Protein AF-A0A1A0GZ62-F1 (afdb_monomer_lite)

Organism: NCBI:txid869754

Structure (mmCIF, N/CA/C/O backbone):
data_AF-A0A1A0GZ62-F1
#
_entry.id   AF-A0A1A0GZ62-F1
#
loop_
_atom_site.group_PDB
_atom_site.id
_atom_site.type_symbol
_atom_site.label_atom_id
_atom_site.label_alt_id
_atom_site.label_comp_id
_atom_site.label_asym_id
_atom_site.label_entity_id
_atom_site.label_seq_id
_atom_site.pdbx_PDB_ins_code
_atom_site.Cartn_x
_atom_site.Cartn_y
_atom_site.Cartn_z
_atom_site.occupancy
_atom_site.B_iso_or_equiv
_atom_site.auth_seq_id
_atom_site.auth_comp_id
_atom_site.auth_asym_id
_atom_site.auth_atom_id
_atom_site.pdbx_PDB_model_num
ATOM 1 N N . ASN A 1 1 ? -20.319 5.901 -18.733 1.00 38.31 1 ASN A N 1
ATOM 2 C CA . ASN A 1 1 ? -20.117 7.348 -18.507 1.00 38.31 1 ASN A CA 1
ATOM 3 C C . ASN A 1 1 ? -18.707 7.568 -18.010 1.00 38.31 1 ASN A C 1
ATOM 5 O O . ASN A 1 1 ? -18.423 7.220 -16.875 1.00 38.31 1 ASN A O 1
ATOM 9 N N . THR A 1 2 ? -17.830 8.066 -18.876 1.00 37.91 2 THR A N 1
ATOM 10 C CA . THR A 1 2 ? -16.440 8.391 -18.533 1.00 37.91 2 THR A CA 1
ATOM 11 C C . THR A 1 2 ? -16.364 9.891 -18.291 1.00 37.91 2 THR A C 1
ATOM 13 O O . THR A 1 2 ? -16.787 10.660 -19.151 1.00 37.91 2 THR A O 1
ATOM 16 N N . VAL A 1 3 ? -15.865 10.306 -17.129 1.00 45.50 3 VAL A N 1
ATOM 17 C CA . VAL A 1 3 ? -15.562 11.714 -16.845 1.00 45.50 3 VAL A CA 1
ATOM 18 C C . VAL A 1 3 ? -14.095 11.937 -17.194 1.00 45.50 3 VAL A C 1
ATOM 20 O O . VAL A 1 3 ? -13.243 11.196 -16.715 1.00 45.50 3 VAL A O 1
ATOM 23 N N . ILE A 1 4 ? -13.811 12.917 -18.052 1.00 43.94 4 ILE A N 1
ATOM 24 C CA . ILE A 1 4 ? -12.450 13.306 -18.443 1.00 43.94 4 ILE A CA 1
ATOM 25 C C . ILE A 1 4 ? -12.217 14.716 -17.903 1.00 43.94 4 ILE A C 1
ATOM 27 O O . ILE A 1 4 ? -13.010 15.612 -18.193 1.00 43.94 4 ILE A O 1
ATOM 31 N N . ASN A 1 5 ? -11.154 14.903 -17.121 1.00 48.06 5 ASN A N 1
ATOM 32 C CA . ASN A 1 5 ? -10.693 16.215 -16.678 1.00 48.06 5 ASN A CA 1
ATOM 33 C C . ASN A 1 5 ? -9.242 16.424 -17.144 1.00 48.06 5 ASN A C 1
ATOM 35 O O . ASN A 1 5 ? -8.421 15.527 -16.981 1.00 48.06 5 ASN A O 1
ATOM 39 N N . ASN A 1 6 ? -8.960 17.596 -17.718 1.00 43.84 6 ASN A N 1
ATOM 40 C CA . ASN A 1 6 ? -7.663 17.990 -18.276 1.00 43.84 6 ASN A CA 1
ATOM 41 C C . ASN A 1 6 ? -6.908 18.996 -17.382 1.00 43.84 6 ASN A C 1
ATOM 43 O O . ASN A 1 6 ? -5.953 19.630 -17.829 1.00 43.84 6 ASN A O 1
ATOM 47 N N . GLU A 1 7 ? -7.360 19.213 -16.149 1.00 50.47 7 GLU A N 1
ATOM 48 C CA . GLU A 1 7 ? -6.669 20.065 -15.186 1.00 50.47 7 GLU A CA 1
ATOM 49 C C . GLU A 1 7 ? -5.375 19.404 -14.688 1.00 50.47 7 GLU A C 1
ATOM 51 O O . GLU A 1 7 ? -5.308 18.196 -14.461 1.00 50.47 7 GLU A O 1
ATOM 56 N N . SER A 1 8 ? -4.333 20.215 -14.482 1.00 46.97 8 SER A N 1
ATOM 57 C CA . SER A 1 8 ? -3.051 19.750 -13.935 1.00 46.97 8 SER A CA 1
ATOM 58 C C . SER A 1 8 ? -3.166 19.306 -12.472 1.00 46.97 8 SER A C 1
ATOM 60 O O . SER A 1 8 ? -2.431 18.422 -12.033 1.00 46.97 8 SER A O 1
ATOM 62 N N . GLN A 1 9 ? -4.112 19.888 -11.733 1.00 49.88 9 GLN A N 1
ATOM 63 C CA . GLN A 1 9 ? -4.462 19.541 -10.361 1.00 49.88 9 GLN A CA 1
ATOM 64 C C . GLN A 1 9 ? -5.978 19.432 -10.252 1.00 49.88 9 GLN A C 1
ATOM 66 O O . GLN A 1 9 ? -6.684 20.332 -10.697 1.00 49.88 9 GLN A O 1
ATOM 71 N N . PHE A 1 10 ? -6.471 18.363 -9.632 1.00 59.44 10 PHE A N 1
ATOM 72 C CA . PHE A 1 10 ? -7.904 18.161 -9.444 1.00 59.44 10 PHE A CA 1
ATOM 73 C C . PHE A 1 10 ? -8.221 17.692 -8.026 1.00 59.44 10 PHE A C 1
ATOM 75 O O . PHE A 1 10 ? -7.574 16.778 -7.503 1.00 59.44 10 PHE A O 1
ATOM 82 N N . TYR A 1 11 ? -9.240 18.316 -7.432 1.00 55.75 11 TYR A N 1
ATOM 83 C CA . TYR A 1 11 ? -9.747 18.020 -6.097 1.00 55.75 11 TYR A CA 1
ATOM 84 C C . TYR A 1 11 ? -11.187 17.542 -6.203 1.00 55.75 11 TYR A C 1
ATOM 86 O O . TYR A 1 11 ? -12.050 18.264 -6.703 1.00 55.75 11 TYR A O 1
ATOM 94 N N . LEU A 1 12 ? -11.463 16.347 -5.687 1.00 61.12 12 LEU A N 1
ATOM 95 C CA . LEU A 1 12 ? -12.825 15.840 -5.596 1.00 61.12 12 LEU A CA 1
ATOM 96 C C . LEU A 1 12 ? -13.206 15.609 -4.131 1.00 61.12 12 LEU A C 1
ATOM 98 O O . LEU A 1 12 ? -12.512 14.888 -3.413 1.00 61.12 12 LEU A O 1
ATOM 102 N N . GLY A 1 13 ? -14.312 16.234 -3.711 1.00 46.19 13 GLY A N 1
ATOM 103 C CA . GLY A 1 13 ? -14.839 16.148 -2.348 1.00 46.19 13 GLY A CA 1
ATOM 104 C C . GLY A 1 13 ? -15.323 14.746 -1.989 1.00 46.19 13 GLY A C 1
ATOM 105 O O . GLY A 1 13 ? -14.777 14.141 -1.080 1.00 46.19 13 GLY A O 1
ATOM 106 N N . ASN A 1 14 ? -16.293 14.218 -2.744 1.00 53.44 14 ASN A N 1
ATOM 107 C CA . ASN A 1 14 ? -16.829 12.866 -2.570 1.00 53.44 14 ASN A CA 1
ATOM 108 C C . ASN A 1 14 ? -16.837 12.130 -3.916 1.00 53.44 14 ASN A C 1
ATOM 110 O O . ASN A 1 14 ? -17.377 12.655 -4.893 1.00 53.44 14 ASN A O 1
ATOM 114 N N . LEU A 1 15 ? -16.287 10.911 -3.961 1.00 59.44 15 LEU A N 1
ATOM 115 C CA . LEU A 1 15 ? -16.421 9.993 -5.095 1.00 59.44 15 LEU A CA 1
ATOM 116 C C . LEU A 1 15 ? -17.123 8.712 -4.636 1.00 59.44 15 LEU A C 1
ATOM 118 O O . LEU A 1 15 ? -16.560 7.939 -3.868 1.00 59.44 15 LEU A O 1
ATOM 122 N N . ALA A 1 16 ? -18.324 8.460 -5.153 1.00 54.41 16 ALA A N 1
ATOM 123 C CA . ALA A 1 16 ? -18.959 7.148 -5.086 1.00 54.41 16 ALA A CA 1
ATOM 124 C C . ALA A 1 16 ? -18.914 6.527 -6.486 1.00 54.41 16 ALA A C 1
ATOM 126 O O . ALA A 1 16 ? -19.538 7.041 -7.416 1.00 54.41 16 ALA A O 1
ATOM 127 N N . VAL A 1 17 ? -18.152 5.443 -6.651 1.00 52.59 17 VAL A N 1
ATOM 128 C CA . VAL A 1 17 ? -18.125 4.670 -7.900 1.00 52.59 17 VAL A CA 1
ATOM 129 C C . VAL A 1 17 ? -19.022 3.452 -7.718 1.00 52.59 17 VAL A C 1
ATOM 131 O O . VAL A 1 17 ? -18.750 2.601 -6.876 1.00 52.59 17 VAL A O 1
ATOM 134 N N . ASN A 1 18 ? -20.108 3.381 -8.488 1.00 45.06 18 ASN A N 1
ATOM 135 C CA . ASN A 1 18 ? -21.016 2.235 -8.449 1.00 45.06 18 ASN A CA 1
ATOM 136 C C . ASN A 1 18 ? -20.316 0.958 -8.954 1.00 45.06 18 ASN A C 1
ATOM 138 O O . ASN A 1 18 ? -19.393 1.053 -9.771 1.00 45.06 18 ASN A O 1
ATOM 142 N N . PRO A 1 19 ? -20.779 -0.239 -8.540 1.00 43.84 19 PRO A N 1
ATOM 143 C CA . PRO A 1 19 ? -20.316 -1.496 -9.117 1.00 43.84 19 PRO A CA 1
ATOM 144 C C . PRO A 1 19 ? -20.361 -1.459 -10.650 1.00 43.84 19 PRO A C 1
ATOM 146 O O . PRO A 1 19 ? -21.274 -0.879 -11.233 1.00 43.84 19 PRO A O 1
ATOM 149 N N . GLU A 1 20 ? -19.359 -2.066 -11.292 1.00 45.59 20 GLU A N 1
ATOM 150 C CA . GLU A 1 20 ? -19.208 -2.128 -12.760 1.00 45.59 20 GLU A CA 1
ATOM 151 C C . GLU A 1 20 ? -18.937 -0.784 -13.467 1.00 45.59 20 GLU A C 1
ATOM 153 O O . GLU A 1 20 ? -18.827 -0.738 -14.693 1.00 45.59 20 GLU A O 1
ATOM 158 N N . VAL A 1 21 ? -18.748 0.309 -12.720 1.00 41.03 21 VAL A N 1
ATOM 159 C CA . VAL A 1 21 ? -18.319 1.601 -13.267 1.00 41.03 21 VAL A CA 1
ATOM 160 C C . VAL A 1 21 ? -16.810 1.766 -13.097 1.00 41.03 21 VAL A C 1
ATOM 162 O O . VAL A 1 21 ? -16.246 1.524 -12.033 1.00 41.03 21 VAL A O 1
ATOM 165 N N . PHE A 1 22 ? -16.142 2.203 -14.164 1.00 46.31 22 PHE A N 1
ATOM 166 C CA . PHE A 1 22 ? -14.724 2.547 -14.136 1.00 46.31 22 PHE A CA 1
ATOM 167 C C . PHE A 1 22 ? -14.573 4.059 -14.035 1.00 46.31 22 PHE A C 1
ATOM 169 O O . PHE A 1 22 ? -15.098 4.796 -14.870 1.00 46.31 22 PHE A O 1
ATOM 176 N N . TYR A 1 23 ? -13.831 4.519 -13.034 1.00 50.66 23 TYR A N 1
ATOM 177 C CA . TYR A 1 23 ? -13.333 5.884 -12.996 1.00 50.66 23 TYR A CA 1
ATOM 178 C C . TYR A 1 23 ? -11.881 5.868 -13.495 1.00 50.66 23 TYR A C 1
ATOM 180 O O . TYR A 1 23 ? -11.147 4.917 -13.244 1.00 50.66 23 TYR A O 1
ATOM 188 N N . SER A 1 24 ? -11.477 6.844 -14.305 1.00 45.25 24 SER A N 1
ATOM 189 C CA . SER A 1 24 ? -10.135 6.897 -14.896 1.00 45.25 24 SER A CA 1
ATOM 190 C C . SER A 1 24 ? -9.617 8.320 -14.838 1.00 45.25 24 SER A C 1
ATOM 192 O O . SER A 1 24 ? -10.272 9.230 -15.333 1.00 45.25 24 SER A O 1
ATOM 194 N N . VAL A 1 25 ? -8.428 8.498 -14.276 1.00 50.25 25 VAL A N 1
ATOM 195 C CA . VAL A 1 25 ? -7.699 9.774 -14.282 1.00 50.25 25 VAL A CA 1
ATOM 196 C C . VAL A 1 25 ? -6.581 9.663 -15.300 1.00 50.25 25 VAL A C 1
ATOM 198 O O . VAL A 1 25 ? -5.812 8.710 -15.261 1.00 50.25 25 VAL A O 1
ATOM 201 N N . VAL A 1 26 ? -6.489 10.585 -16.245 1.00 42.34 26 VAL A N 1
ATOM 202 C CA . VAL A 1 26 ? -5.457 10.538 -17.285 1.00 42.34 26 VAL A CA 1
ATOM 203 C C . VAL A 1 26 ? -4.772 11.901 -17.308 1.00 42.34 26 VAL A C 1
ATOM 205 O O . VAL A 1 26 ? -5.431 12.919 -17.147 1.00 42.34 26 VAL A O 1
ATOM 208 N N . ASP A 1 27 ? -3.449 11.898 -17.445 1.00 41.00 27 ASP A N 1
ATOM 209 C CA . ASP A 1 27 ? -2.589 13.073 -17.633 1.00 41.00 27 ASP A CA 1
ATOM 210 C C . ASP A 1 27 ? -2.659 14.163 -16.542 1.00 41.00 27 ASP A C 1
ATOM 212 O O . ASP A 1 27 ? -2.589 15.355 -16.830 1.00 41.00 27 ASP A O 1
ATOM 216 N N . THR A 1 28 ? -2.731 13.769 -15.265 1.00 39.97 28 THR A N 1
ATOM 217 C CA . THR A 1 28 ? -2.724 14.705 -14.120 1.00 39.97 28 THR A CA 1
ATOM 218 C C . THR A 1 28 ? -1.391 14.672 -13.361 1.00 39.97 28 THR A C 1
ATOM 220 O O . THR A 1 28 ? -0.860 13.591 -13.084 1.00 39.97 28 THR A O 1
ATOM 223 N N . SER A 1 29 ? -0.851 15.844 -12.988 1.00 35.75 29 SER A N 1
ATOM 224 C CA . SER A 1 2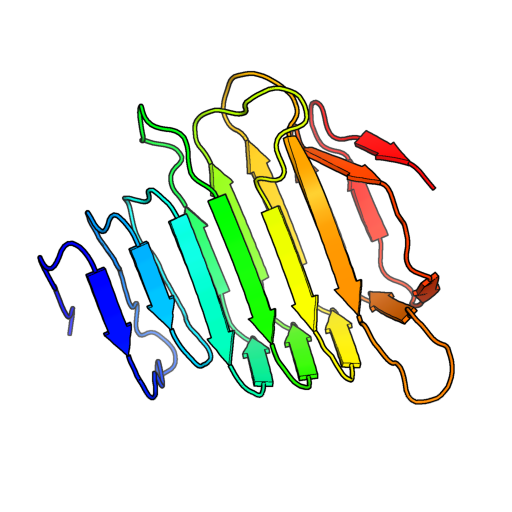9 ? 0.417 15.938 -12.245 1.00 35.75 29 SER A CA 1
ATOM 225 C C . SER A 1 29 ? 0.254 15.714 -10.737 1.00 35.75 29 SER A C 1
ATOM 227 O O . SER A 1 29 ? 1.155 15.179 -10.095 1.00 35.75 29 SER A O 1
ATOM 229 N N . LEU A 1 30 ? -0.913 16.056 -10.185 1.00 40.53 30 LEU A N 1
ATOM 230 C CA . LEU A 1 30 ? -1.310 15.757 -8.810 1.00 40.53 30 LEU A CA 1
ATOM 231 C C . LEU A 1 30 ? -2.807 15.447 -8.752 1.00 40.53 30 LEU A C 1
ATOM 233 O O . LEU A 1 30 ? -3.641 16.303 -9.050 1.00 40.53 30 LEU A O 1
ATOM 237 N N . PHE A 1 31 ? -3.151 14.240 -8.311 1.00 51.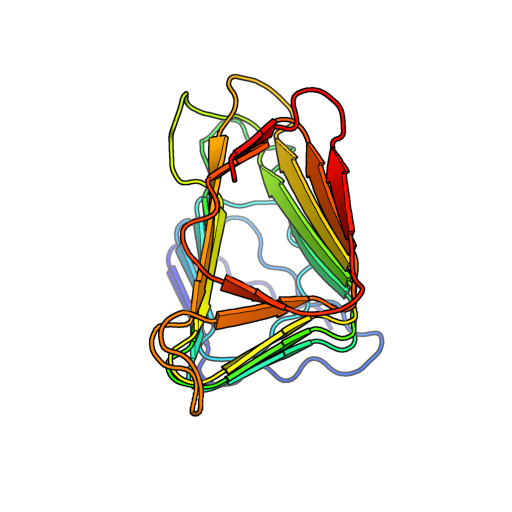28 31 PHE A N 1
ATOM 238 C CA . PHE A 1 31 ? -4.537 13.825 -8.141 1.00 51.28 31 PHE A CA 1
ATOM 239 C C . PHE A 1 31 ? -4.830 13.537 -6.671 1.00 51.28 31 PHE A C 1
ATOM 241 O O . PHE A 1 31 ? -4.250 12.606 -6.108 1.00 51.28 31 PHE A O 1
ATOM 248 N N . THR A 1 32 ? -5.711 14.342 -6.063 1.00 46.84 32 THR A N 1
ATOM 249 C CA . THR A 1 32 ? -6.130 14.177 -4.664 1.00 46.84 32 THR A CA 1
ATOM 250 C C . THR A 1 32 ? -7.621 13.856 -4.581 1.00 46.84 32 THR A C 1
ATOM 252 O O . THR A 1 32 ? -8.451 14.724 -4.849 1.00 46.84 32 THR A O 1
ATOM 255 N N . ILE A 1 33 ? -7.977 12.629 -4.180 1.00 54.22 33 ILE A N 1
ATOM 256 C CA . ILE A 1 33 ? -9.354 12.326 -3.740 1.00 54.22 33 ILE A CA 1
ATOM 257 C C . ILE A 1 33 ? -9.372 12.290 -2.227 1.00 54.22 33 ILE A C 1
ATOM 259 O O . ILE A 1 33 ? -8.471 11.717 -1.622 1.00 54.22 33 ILE A O 1
ATOM 263 N N . MET A 1 34 ? -10.392 12.914 -1.641 1.00 39.84 34 MET A N 1
ATOM 264 C CA . MET A 1 34 ? -10.606 12.952 -0.199 1.00 39.84 34 MET A CA 1
ATOM 265 C C . MET A 1 34 ? -11.396 11.739 0.360 1.00 39.84 34 MET A C 1
ATOM 267 O O . MET A 1 34 ? -11.735 11.749 1.539 1.00 39.84 34 MET A O 1
ATOM 271 N N . VAL A 1 35 ? -11.684 10.707 -0.459 1.00 39.03 35 VAL A N 1
ATOM 272 C CA . VAL A 1 35 ? -12.419 9.460 -0.119 1.00 39.03 35 VAL A CA 1
ATOM 273 C C . VAL A 1 35 ? -12.180 8.350 -1.186 1.00 39.03 35 VAL A C 1
ATOM 275 O O . VAL A 1 35 ? -11.442 8.562 -2.145 1.00 39.03 35 VAL A O 1
ATOM 278 N N . SER A 1 36 ? -12.792 7.165 -1.029 1.00 38.97 36 SER A N 1
ATOM 279 C CA . SER A 1 36 ? -12.652 5.929 -1.835 1.00 38.97 36 SER A CA 1
ATOM 280 C C . SER A 1 36 ? -12.680 6.099 -3.365 1.00 38.97 36 SER A C 1
ATOM 282 O O . SER A 1 36 ? -13.493 6.846 -3.907 1.00 38.97 36 SER A O 1
ATOM 284 N N . VAL A 1 37 ? -11.840 5.340 -4.085 1.00 40.91 37 VAL A N 1
ATOM 285 C CA . VAL A 1 37 ? -11.636 5.480 -5.540 1.00 40.91 37 VAL A CA 1
ATOM 286 C C . VAL A 1 37 ? -11.454 4.126 -6.216 1.00 40.91 37 VAL A C 1
ATOM 288 O O . VAL A 1 37 ? -10.567 3.370 -5.837 1.00 40.91 37 VAL A O 1
ATOM 291 N N . GLN A 1 38 ? -12.183 3.869 -7.304 1.00 40.34 38 GLN A N 1
ATOM 292 C CA . GLN A 1 38 ? -11.891 2.783 -8.247 1.00 40.34 38 GLN A CA 1
ATOM 293 C C . GLN A 1 38 ? -11.327 3.367 -9.549 1.00 40.34 38 GLN A C 1
ATOM 295 O O . GLN A 1 38 ? -12.085 3.832 -10.391 1.00 40.34 38 GLN A O 1
ATOM 300 N N . ASN A 1 39 ? -9.999 3.361 -9.712 1.00 39.59 39 ASN A N 1
ATOM 301 C CA . ASN A 1 39 ? -9.312 3.983 -10.851 1.00 39.59 39 ASN A CA 1
ATOM 302 C C . ASN A 1 39 ? -8.775 2.935 -11.863 1.00 39.59 39 ASN A C 1
ATOM 304 O O . ASN A 1 39 ? -8.250 1.905 -11.444 1.00 39.59 39 ASN A O 1
ATOM 308 N N . GLN A 1 40 ? -8.895 3.186 -13.174 1.00 39.75 40 GLN A N 1
ATOM 309 C CA . GLN A 1 40 ? -8.216 2.469 -14.280 1.00 39.75 40 GLN A CA 1
ATOM 310 C C . GLN A 1 40 ? -7.352 3.408 -15.153 1.00 39.75 40 GLN A C 1
ATOM 312 O O . GLN A 1 40 ? -7.139 3.166 -16.341 1.00 39.75 40 GLN A O 1
ATOM 317 N N . ALA A 1 41 ? -6.855 4.486 -14.547 1.00 36.97 41 ALA A N 1
ATOM 318 C CA . ALA A 1 41 ? -5.921 5.447 -15.124 1.00 36.97 41 ALA A CA 1
ATOM 319 C C . ALA A 1 41 ? -4.746 4.810 -15.888 1.00 36.97 41 ALA A C 1
ATOM 321 O O . ALA A 1 41 ? -4.123 3.864 -15.406 1.00 36.97 41 ALA A O 1
ATOM 322 N N . ARG A 1 42 ? -4.408 5.390 -17.050 1.00 36.34 42 ARG A N 1
ATOM 323 C CA . ARG A 1 42 ? -3.223 5.057 -17.869 1.00 36.34 42 ARG A CA 1
ATOM 324 C C . ARG A 1 42 ? -2.065 6.055 -17.728 1.00 36.34 42 ARG A C 1
ATOM 326 O O . ARG A 1 42 ? -1.064 5.911 -18.425 1.00 36.34 42 ARG A O 1
ATOM 333 N N . SER A 1 43 ? -2.173 7.024 -16.818 1.00 34.62 43 SER A N 1
ATOM 334 C CA . SER A 1 43 ? -1.169 8.076 -16.669 1.00 34.62 43 SER A CA 1
ATOM 335 C C . SER A 1 43 ? -1.023 8.544 -15.224 1.00 34.62 43 SER A C 1
ATOM 337 O O . SER A 1 43 ? -2.028 8.926 -14.628 1.00 34.62 43 SER A O 1
ATOM 339 N N . CYS A 1 44 ? 0.195 8.577 -14.653 1.00 41.44 44 CYS A N 1
ATOM 340 C CA . CYS A 1 44 ? 0.383 9.291 -13.384 1.00 41.44 44 CYS A CA 1
ATOM 341 C C . CYS A 1 44 ? 1.783 9.853 -13.086 1.00 41.44 44 CYS A C 1
ATOM 343 O O . CYS A 1 44 ? 2.791 9.238 -13.425 1.00 41.44 44 CYS A O 1
ATOM 345 N N . VAL A 1 45 ? 1.799 10.985 -12.364 1.00 48.31 45 VAL A N 1
ATOM 346 C CA . VAL A 1 45 ? 2.967 11.645 -11.750 1.00 48.31 45 VAL A CA 1
ATOM 347 C C . VAL A 1 45 ? 2.894 11.667 -10.208 1.00 48.31 45 VAL A C 1
ATOM 349 O O . VAL A 1 45 ? 3.937 11.615 -9.581 1.00 48.31 45 VAL A O 1
ATOM 352 N N . THR A 1 46 ? 1.729 11.626 -9.549 1.00 49.25 46 THR A N 1
ATOM 353 C CA . THR A 1 46 ? 1.574 11.263 -8.115 1.00 49.25 46 THR A CA 1
ATOM 354 C C . THR A 1 46 ? 0.087 11.048 -7.813 1.00 49.25 46 THR A C 1
ATOM 356 O O . THR A 1 46 ? -0.718 11.957 -8.043 1.00 49.25 46 THR A O 1
ATOM 359 N N . ILE A 1 47 ? -0.297 9.885 -7.271 1.00 54.22 47 ILE A N 1
ATOM 360 C CA . ILE A 1 47 ? -1.663 9.648 -6.767 1.00 54.22 47 ILE A CA 1
ATOM 361 C C . ILE A 1 47 ? -1.652 9.754 -5.255 1.00 54.22 47 ILE A C 1
ATOM 363 O O . ILE A 1 47 ? -0.971 8.976 -4.593 1.00 54.22 47 ILE A O 1
ATOM 367 N N . ARG A 1 48 ? -2.436 10.684 -4.709 1.00 53.06 48 ARG A N 1
ATOM 368 C CA . ARG A 1 48 ? -2.636 10.817 -3.271 1.00 53.06 48 ARG A CA 1
ATOM 369 C C . ARG A 1 48 ? -4.118 10.655 -2.954 1.00 53.06 48 ARG A C 1
ATOM 371 O O . ARG A 1 48 ? -4.942 11.426 -3.418 1.00 53.06 48 ARG A O 1
ATOM 378 N N . MET A 1 49 ? -4.482 9.669 -2.153 1.00 64.44 49 MET A N 1
ATOM 379 C CA . MET A 1 49 ? -5.828 9.590 -1.583 1.00 64.44 49 MET A CA 1
ATOM 380 C C . MET A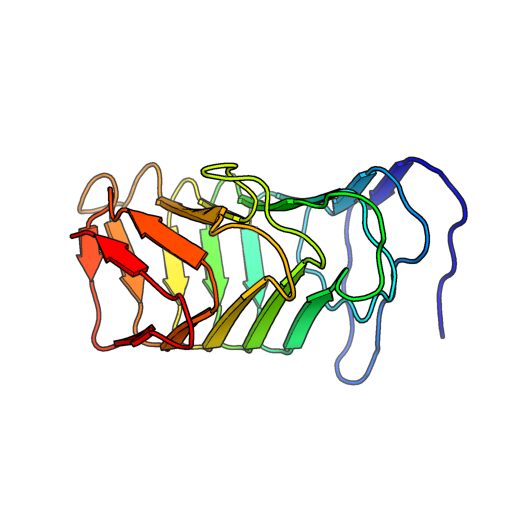 1 49 ? -5.733 10.044 -0.140 1.00 64.44 49 MET A C 1
ATOM 382 O O . MET A 1 49 ? -5.090 9.374 0.661 1.00 64.44 49 MET A O 1
ATOM 386 N N . THR A 1 50 ? -6.303 11.199 0.177 1.00 58.44 50 THR A N 1
ATOM 387 C CA . 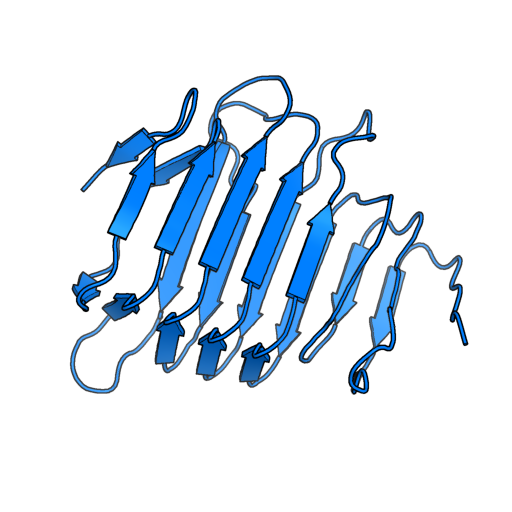THR A 1 50 ? -6.480 11.634 1.566 1.00 58.44 50 THR A CA 1
ATOM 388 C C . THR A 1 50 ? -7.920 11.418 1.990 1.00 58.44 50 THR A C 1
ATOM 390 O O . THR A 1 50 ? -8.742 11.113 1.146 1.00 58.44 50 THR A O 1
ATOM 393 N N . GLY A 1 51 ? -8.265 11.533 3.263 1.00 63.66 51 GLY A N 1
ATOM 394 C CA . GLY A 1 51 ? -9.664 11.417 3.670 1.00 63.66 51 GLY A CA 1
ATOM 395 C C . GLY A 1 51 ? -9.815 11.062 5.126 1.00 63.66 51 GLY A C 1
ATOM 396 O O . GLY A 1 51 ? -8.819 10.834 5.808 1.00 63.66 51 GLY A O 1
ATOM 397 N N . GLN A 1 52 ? -11.058 11.010 5.588 1.00 75.06 52 GLN A N 1
ATOM 398 C CA . GLN A 1 52 ? -11.353 10.510 6.923 1.00 75.06 52 GLN A CA 1
ATOM 399 C C . GLN A 1 52 ? -11.195 8.989 6.954 1.00 75.06 52 GLN A C 1
ATOM 401 O O . GLN A 1 52 ? -10.340 8.478 7.670 1.00 75.06 52 GLN A O 1
ATOM 406 N N . GLU A 1 53 ? -11.924 8.287 6.089 1.00 77.44 53 GLU A N 1
ATOM 407 C CA . GLU A 1 53 ? -11.905 6.828 5.995 1.00 77.44 53 GLU A CA 1
ATOM 408 C C . GLU A 1 53 ? -11.609 6.368 4.565 1.00 77.44 53 GLU A C 1
ATOM 410 O O . GLU A 1 53 ? -11.908 7.058 3.583 1.00 77.44 53 GLU A O 1
ATOM 415 N N . PHE A 1 54 ? -11.027 5.178 4.443 1.00 81.25 54 PHE A N 1
ATOM 416 C CA . PHE A 1 54 ? -10.869 4.478 3.175 1.00 81.25 54 PHE A CA 1
ATOM 417 C C . PHE A 1 54 ? -11.416 3.065 3.311 1.00 81.25 54 PHE A C 1
ATOM 419 O O . PHE A 1 54 ? -10.868 2.258 4.058 1.00 81.25 54 PHE A O 1
ATOM 426 N N . GLU A 1 55 ? -12.441 2.752 2.522 1.00 79.44 55 GLU A N 1
ATOM 427 C CA . GLU A 1 55 ? -12.973 1.401 2.388 1.00 79.44 55 GLU A CA 1
ATOM 428 C C . GLU A 1 55 ? -12.875 0.937 0.933 1.00 79.44 55 GLU A C 1
ATOM 430 O O . GLU A 1 55 ? -13.357 1.602 0.013 1.00 79.44 55 GLU A O 1
ATOM 435 N N . ASN A 1 56 ? -12.264 -0.226 0.713 1.00 77.62 56 ASN A N 1
ATOM 436 C CA . ASN A 1 56 ? -12.250 -0.892 -0.584 1.00 77.62 56 ASN A CA 1
ATOM 437 C C . ASN A 1 56 ? -12.720 -2.341 -0.470 1.00 77.62 56 ASN A C 1
ATOM 439 O O . ASN A 1 56 ? -12.065 -3.163 0.166 1.00 77.62 56 ASN A O 1
ATOM 443 N N . SER A 1 57 ? -13.785 -2.673 -1.196 1.00 75.25 57 SER A N 1
ATOM 444 C CA . SER A 1 57 ? -14.270 -4.044 -1.410 1.00 75.25 57 SER A CA 1
ATOM 445 C C . SER A 1 57 ? -14.182 -4.499 -2.873 1.00 75.25 57 SER A C 1
ATOM 447 O O . SER A 1 57 ? -14.492 -5.645 -3.194 1.00 75.25 57 SER A O 1
ATOM 449 N N . GLY A 1 58 ? -13.734 -3.614 -3.769 1.00 70.88 58 GLY A N 1
ATOM 450 C CA . GLY A 1 58 ? -13.685 -3.823 -5.213 1.00 70.88 58 GLY A CA 1
ATOM 451 C C . GLY A 1 58 ? -12.263 -3.987 -5.746 1.00 70.88 58 GLY A C 1
ATOM 452 O O . GLY A 1 58 ? -11.440 -4.720 -5.194 1.00 70.88 58 GLY A O 1
ATOM 453 N N . LYS A 1 59 ? -11.969 -3.333 -6.872 1.00 72.19 59 LYS A N 1
ATOM 454 C CA . LYS A 1 59 ? -10.628 -3.294 -7.469 1.00 72.19 59 LYS A CA 1
ATOM 455 C C . LYS A 1 59 ? -10.168 -1.846 -7.588 1.00 72.19 59 LYS A C 1
ATOM 457 O O . LYS A 1 59 ? -10.825 -1.059 -8.257 1.00 72.19 59 LYS A O 1
ATOM 462 N N . VAL A 1 60 ? -9.014 -1.526 -7.020 1.00 73.06 60 VAL A N 1
ATOM 463 C CA . VAL A 1 60 ? -8.340 -0.231 -7.168 1.00 73.06 60 VAL A CA 1
ATOM 464 C C . VAL A 1 60 ? -7.035 -0.458 -7.915 1.00 73.06 60 VAL A C 1
ATOM 466 O O . VAL A 1 60 ? -6.251 -1.321 -7.527 1.00 73.06 60 VAL A O 1
ATOM 469 N N . ALA A 1 61 ? -6.787 0.300 -8.981 1.00 75.69 61 ALA A N 1
ATOM 470 C CA . ALA A 1 61 ? -5.516 0.265 -9.690 1.00 75.69 61 ALA A CA 1
ATOM 471 C C . ALA A 1 61 ? -4.953 1.680 -9.855 1.00 75.69 61 ALA A C 1
ATOM 473 O O . ALA A 1 61 ? -5.551 2.541 -10.497 1.00 75.69 61 ALA A O 1
ATOM 474 N N . LEU A 1 62 ? -3.780 1.908 -9.275 1.00 75.06 62 LEU A N 1
ATOM 475 C CA . LEU A 1 62 ? -2.963 3.103 -9.447 1.00 75.06 62 LEU A CA 1
ATOM 476 C C . LEU A 1 62 ? -1.777 2.681 -10.308 1.00 75.06 62 LEU A C 1
ATOM 478 O O . LEU A 1 62 ? -0.892 1.978 -9.834 1.00 75.06 62 LEU A O 1
ATOM 482 N N . ASN A 1 63 ? -1.822 2.993 -11.601 1.00 73.44 63 ASN A N 1
ATOM 483 C CA . ASN A 1 63 ? -0.912 2.412 -12.582 1.00 73.44 63 ASN A CA 1
ATOM 484 C C . ASN A 1 63 ? -0.287 3.497 -13.468 1.00 73.44 63 ASN A C 1
ATOM 486 O O . ASN A 1 63 ? -0.986 4.165 -14.227 1.00 73.44 63 ASN A O 1
ATOM 490 N N . SER A 1 64 ? 1.035 3.633 -13.399 1.00 74.31 64 SER A N 1
ATOM 491 C CA . SER A 1 64 ? 1.847 4.498 -14.256 1.00 74.31 64 SER A CA 1
ATOM 492 C C . SER A 1 64 ? 2.955 3.739 -14.996 1.00 74.31 64 SER A C 1
ATOM 494 O O . SER A 1 64 ? 3.961 4.326 -15.377 1.00 74.31 64 SER A O 1
ATOM 496 N N . LEU A 1 65 ? 2.785 2.438 -15.258 1.00 75.75 65 LEU A N 1
ATOM 497 C CA . LEU A 1 65 ? 3.827 1.593 -15.861 1.00 75.75 65 LEU A CA 1
ATOM 498 C C . LEU A 1 65 ? 4.308 2.033 -17.250 1.00 75.75 65 LEU A C 1
ATOM 500 O O . LEU A 1 65 ? 5.426 1.710 -17.634 1.00 75.75 65 LEU A O 1
ATOM 504 N N . SER A 1 66 ? 3.486 2.760 -18.004 1.00 68.81 66 SER A N 1
ATOM 505 C CA . SER A 1 66 ? 3.826 3.269 -19.337 1.00 68.81 66 SER A CA 1
ATOM 506 C C . SER A 1 66 ? 4.508 4.642 -19.328 1.00 68.81 66 SER A C 1
ATOM 508 O O . SER A 1 66 ? 4.664 5.234 -20.394 1.00 68.81 66 SER A O 1
ATOM 510 N N . MET A 1 67 ? 4.863 5.181 -18.157 1.00 67.38 67 MET A N 1
ATOM 511 C CA . MET A 1 67 ? 5.399 6.538 -18.032 1.00 67.38 67 MET A CA 1
ATOM 512 C C . MET A 1 67 ? 6.922 6.609 -18.074 1.00 67.38 67 MET A C 1
ATOM 514 O O . MET A 1 67 ? 7.617 5.754 -17.539 1.00 67.38 67 MET A O 1
ATOM 518 N N . ASN A 1 68 ? 7.441 7.701 -18.638 1.00 64.75 68 ASN A N 1
ATOM 519 C CA . ASN A 1 68 ? 8.879 8.001 -18.664 1.00 64.75 68 ASN A CA 1
ATOM 520 C C . ASN A 1 68 ? 9.326 8.886 -17.485 1.00 64.75 68 ASN A C 1
ATOM 522 O O . ASN A 1 68 ? 10.492 9.258 -17.400 1.00 64.75 68 ASN A O 1
ATOM 526 N N . THR A 1 69 ? 8.394 9.261 -16.608 1.00 64.69 69 THR A N 1
ATOM 527 C CA . THR A 1 69 ? 8.618 10.110 -15.432 1.00 64.69 69 THR A CA 1
ATOM 528 C C . THR A 1 69 ? 8.394 9.312 -14.158 1.00 64.69 69 THR A C 1
ATOM 530 O O . THR A 1 69 ? 7.617 8.358 -14.157 1.00 64.69 69 THR A O 1
ATOM 533 N N . THR A 1 70 ? 9.034 9.719 -13.065 1.00 68.56 70 THR A N 1
ATOM 534 C CA . THR A 1 70 ? 8.815 9.098 -11.759 1.00 68.56 70 THR A CA 1
ATOM 535 C C . THR A 1 70 ? 7.422 9.404 -11.213 1.00 68.56 70 THR A C 1
ATOM 537 O O . THR A 1 70 ? 6.858 10.471 -11.463 1.00 68.56 70 THR A O 1
ATOM 540 N N . SER A 1 71 ? 6.847 8.433 -10.501 1.00 73.38 71 SER A N 1
ATOM 541 C CA . SER A 1 71 ? 5.507 8.525 -9.917 1.00 73.38 71 SER A CA 1
ATOM 542 C C . SER A 1 71 ? 5.505 7.964 -8.503 1.00 73.38 71 SER A C 1
ATOM 544 O O . SER A 1 71 ? 6.176 6.966 -8.243 1.00 73.38 71 SER A O 1
ATOM 546 N N . ASP A 1 72 ? 4.664 8.537 -7.645 1.00 79.81 72 ASP A N 1
ATOM 547 C CA . ASP A 1 72 ? 4.395 8.030 -6.298 1.00 79.81 72 ASP A CA 1
ATOM 548 C C . ASP A 1 72 ? 2.912 7.632 -6.162 1.00 79.81 72 ASP A C 1
ATOM 550 O O . ASP A 1 72 ? 2.029 8.259 -6.756 1.00 79.81 72 ASP A O 1
ATOM 554 N N . CYS A 1 73 ? 2.611 6.598 -5.375 1.00 82.00 73 CYS A N 1
ATOM 555 C CA . CYS A 1 73 ? 1.246 6.165 -5.059 1.00 82.00 73 CYS A CA 1
ATOM 556 C C . CYS A 1 73 ? 1.047 6.102 -3.541 1.00 82.00 73 CYS A C 1
ATOM 558 O O . CYS A 1 73 ? 1.604 5.239 -2.862 1.00 82.00 73 CYS A O 1
ATOM 560 N N . ASN A 1 74 ? 0.215 7.002 -3.021 1.00 82.56 74 ASN A N 1
ATOM 561 C CA . ASN A 1 74 ? 0.031 7.222 -1.5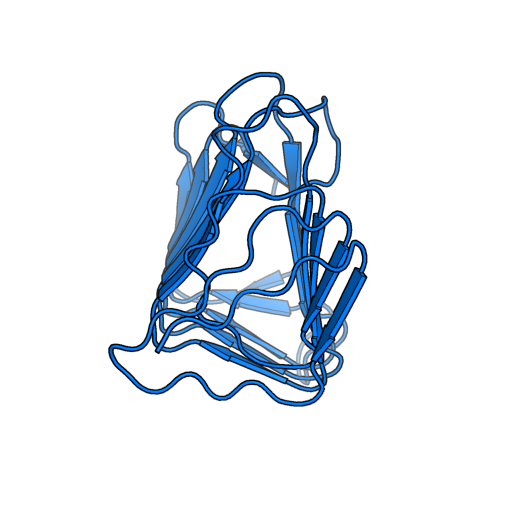94 1.00 82.56 74 ASN A CA 1
ATOM 562 C C . ASN A 1 74 ? -1.456 7.205 -1.202 1.00 82.56 74 ASN A C 1
ATOM 564 O O . ASN A 1 74 ? -2.282 7.880 -1.818 1.00 82.56 74 ASN A O 1
ATOM 568 N N . ILE A 1 75 ? -1.792 6.493 -0.129 1.00 84.62 75 ILE A N 1
ATOM 569 C CA . ILE A 1 75 ? -3.073 6.582 0.582 1.00 84.62 75 ILE A CA 1
ATOM 570 C C . ILE A 1 75 ? -2.777 7.051 2.010 1.00 84.62 75 ILE A C 1
ATOM 572 O O . ILE A 1 75 ? -1.919 6.488 2.682 1.00 84.62 75 ILE A O 1
ATOM 576 N N . THR A 1 76 ? -3.461 8.087 2.484 1.00 84.06 76 THR A N 1
ATOM 577 C CA . THR A 1 76 ? -3.271 8.675 3.817 1.00 84.06 76 THR A CA 1
ATOM 578 C C . THR A 1 76 ? -4.612 9.087 4.402 1.00 84.06 76 THR A C 1
ATOM 580 O O . THR A 1 76 ? -5.150 10.128 4.040 1.00 84.06 76 THR A O 1
ATOM 583 N N . VAL A 1 77 ? -5.145 8.309 5.335 1.00 80.31 77 VAL A N 1
ATOM 584 C CA . VAL A 1 77 ? -6.432 8.605 5.978 1.00 80.31 77 VAL A CA 1
ATOM 585 C C . VAL A 1 77 ? -6.263 9.069 7.420 1.00 80.31 77 VAL A C 1
ATOM 587 O O . VAL A 1 77 ? -5.373 8.609 8.133 1.00 80.31 77 VAL A O 1
ATOM 590 N N . SER A 1 78 ? -7.104 10.008 7.851 1.00 82.38 78 SER A N 1
ATOM 591 C CA . SER A 1 78 ? -7.075 10.573 9.201 1.00 82.38 78 SER A CA 1
ATOM 592 C C . SER A 1 78 ? -7.827 9.732 10.229 1.00 82.38 78 SER A C 1
ATOM 594 O O . SER A 1 78 ? -7.790 10.075 11.405 1.00 82.38 78 SER A O 1
ATOM 596 N N . GLU A 1 79 ? -8.496 8.656 9.811 1.00 85.00 79 GLU A N 1
ATOM 597 C CA . GLU A 1 79 ? -9.121 7.659 10.682 1.00 85.00 79 GLU A CA 1
ATOM 598 C C . GLU A 1 79 ? -8.811 6.241 10.183 1.00 85.00 79 GLU A C 1
ATOM 600 O O . GLU A 1 79 ? -7.679 5.773 10.363 1.00 85.00 79 GLU A O 1
ATOM 605 N N . SER A 1 80 ? -9.788 5.554 9.582 1.00 85.69 80 SER A N 1
ATOM 606 C CA . SER A 1 80 ? -9.772 4.111 9.352 1.00 85.69 80 SER A CA 1
ATOM 607 C C . SER A 1 80 ? -9.394 3.740 7.911 1.00 85.69 80 SER A C 1
ATOM 609 O O . SER A 1 80 ? -9.842 4.349 6.939 1.00 85.69 80 SER A O 1
ATOM 611 N N . PHE A 1 81 ? -8.546 2.719 7.762 1.00 90.81 81 PHE A N 1
ATOM 612 C CA . PHE A 1 81 ? -8.254 2.068 6.483 1.00 90.81 81 PHE A CA 1
ATOM 613 C C . PHE A 1 81 ? -8.754 0.619 6.499 1.00 90.81 81 PHE A C 1
ATOM 615 O O . PHE A 1 81 ? -8.347 -0.169 7.358 1.00 90.81 81 PHE A O 1
ATOM 622 N N . LEU A 1 82 ? -9.589 0.260 5.524 1.00 88.62 82 LEU A N 1
ATOM 623 C CA . LEU A 1 82 ? -10.205 -1.052 5.358 1.00 88.62 82 LEU A CA 1
ATOM 624 C C . LEU A 1 82 ? -10.091 -1.525 3.900 1.00 88.62 82 LEU A C 1
ATOM 626 O O . LEU A 1 82 ? -10.675 -0.944 2.988 1.00 88.62 82 LEU A O 1
ATOM 630 N N . ASN A 1 83 ? -9.389 -2.637 3.676 1.00 91.19 83 ASN A N 1
ATOM 631 C CA . ASN A 1 83 ? -9.332 -3.306 2.378 1.00 91.19 83 ASN A CA 1
ATOM 632 C C . ASN A 1 83 ? -9.793 -4.770 2.459 1.00 91.19 83 ASN A C 1
ATOM 634 O O . ASN A 1 83 ? -9.134 -5.613 3.065 1.00 91.19 83 ASN A O 1
ATOM 638 N N . THR A 1 84 ? -10.891 -5.093 1.783 1.00 87.44 84 THR A N 1
ATOM 639 C CA . THR A 1 84 ? -11.368 -6.463 1.519 1.00 87.44 84 THR A CA 1
ATOM 640 C C . THR A 1 84 ? -11.276 -6.827 0.030 1.00 87.44 84 THR A C 1
ATOM 642 O O . THR A 1 84 ? -11.396 -7.993 -0.341 1.00 87.44 84 THR A O 1
ATOM 645 N N . GLY A 1 85 ? -11.024 -5.835 -0.829 1.00 81.56 85 GLY A N 1
ATOM 646 C CA . GLY A 1 85 ? -10.868 -5.986 -2.271 1.00 81.56 85 GLY A CA 1
ATOM 647 C C . GLY A 1 85 ? -9.419 -6.169 -2.738 1.00 81.56 85 GLY A C 1
ATOM 648 O O . GLY A 1 85 ? -8.534 -6.625 -2.019 1.00 81.56 85 GLY A O 1
ATOM 649 N N . ASN A 1 86 ? -9.155 -5.803 -3.990 1.00 82.50 86 ASN A N 1
ATOM 650 C CA . ASN A 1 86 ? -7.824 -5.854 -4.592 1.00 82.50 86 ASN A CA 1
ATOM 651 C C . ASN A 1 86 ? -7.309 -4.441 -4.855 1.00 82.50 86 ASN A C 1
ATOM 653 O O . ASN A 1 86 ? -8.019 -3.631 -5.447 1.00 82.50 86 ASN A O 1
ATOM 657 N N . ILE A 1 87 ? -6.064 -4.172 -4.484 1.00 86.12 87 ILE A N 1
ATOM 658 C CA . ILE A 1 87 ? -5.371 -2.913 -4.738 1.00 86.12 87 ILE A CA 1
ATOM 659 C C . ILE A 1 87 ? -4.073 -3.218 -5.487 1.00 86.12 87 ILE A C 1
ATOM 661 O O . ILE A 1 87 ? -3.279 -4.061 -5.073 1.00 86.12 87 ILE A O 1
ATOM 665 N N . PHE A 1 88 ? -3.864 -2.534 -6.607 1.00 86.69 88 PHE A N 1
ATOM 666 C CA . PHE A 1 88 ? -2.657 -2.610 -7.420 1.00 86.69 88 PHE A CA 1
ATOM 667 C C . PHE A 1 88 ? -2.010 -1.230 -7.503 1.00 86.69 88 PHE A C 1
ATOM 669 O O . PHE A 1 88 ? -2.642 -0.300 -8.000 1.00 86.69 88 PHE A O 1
ATOM 676 N N . PHE A 1 89 ? -0.759 -1.114 -7.069 1.00 88.31 89 PHE A N 1
ATOM 677 C CA . PHE A 1 89 ? 0.100 0.038 -7.309 1.00 88.31 89 PHE A CA 1
ATOM 678 C C . PHE A 1 89 ? 1.232 -0.371 -8.248 1.00 88.31 89 PHE A C 1
ATOM 680 O O . PHE A 1 89 ? 2.001 -1.286 -7.952 1.00 88.31 89 PHE A O 1
ATOM 687 N N . GLY A 1 90 ? 1.324 0.306 -9.385 1.00 86.31 90 GLY A N 1
ATOM 688 C CA . GLY A 1 90 ? 2.324 0.057 -10.411 1.00 86.31 90 GLY A CA 1
ATOM 689 C C . GLY A 1 90 ? 2.977 1.355 -10.849 1.00 86.31 90 GLY A C 1
ATOM 690 O O . GLY A 1 90 ? 2.266 2.250 -11.297 1.00 86.31 90 GLY A O 1
ATOM 691 N N . ILE A 1 91 ? 4.303 1.439 -10.774 1.00 84.69 91 ILE A N 1
ATOM 692 C CA . ILE A 1 91 ? 5.079 2.570 -11.302 1.00 84.69 91 ILE A CA 1
ATOM 693 C C . ILE A 1 91 ? 6.111 2.096 -12.325 1.00 84.69 91 ILE A C 1
ATOM 695 O O . ILE A 1 91 ? 6.610 0.971 -12.250 1.00 84.69 91 ILE A O 1
ATOM 699 N N . SER A 1 92 ? 6.415 2.937 -13.311 1.00 83.06 92 SER A N 1
ATOM 700 C CA . SER A 1 92 ? 7.318 2.578 -14.409 1.00 83.06 92 SER A CA 1
ATOM 701 C C . SER A 1 92 ? 8.776 2.460 -13.977 1.00 83.06 92 SER A C 1
ATOM 703 O O . SER A 1 92 ? 9.424 1.464 -14.292 1.00 83.06 92 SER A O 1
ATOM 705 N N . ALA A 1 93 ? 9.288 3.458 -13.260 1.00 80.00 93 ALA A N 1
ATOM 706 C CA . ALA A 1 93 ? 10.696 3.564 -12.913 1.00 80.00 93 ALA A CA 1
ATOM 707 C C . ALA A 1 93 ? 10.882 3.849 -11.423 1.00 80.00 93 ALA A C 1
ATOM 709 O O . ALA A 1 93 ? 10.347 4.824 -10.888 1.00 80.00 93 ALA A O 1
ATOM 710 N N . GLY A 1 94 ? 11.662 2.992 -10.770 1.00 72.31 94 GLY A N 1
ATOM 711 C CA . GLY A 1 94 ? 12.119 3.193 -9.406 1.00 72.31 94 GLY A CA 1
ATOM 712 C C . GLY A 1 94 ? 13.389 4.034 -9.337 1.00 72.31 94 GLY A C 1
ATOM 713 O O . GLY A 1 94 ? 14.303 3.881 -10.149 1.00 72.31 94 GLY A O 1
ATOM 714 N N . GLU A 1 95 ? 13.448 4.902 -8.332 1.00 77.44 95 GLU A N 1
ATOM 715 C CA . GLU A 1 95 ? 14.665 5.585 -7.893 1.00 77.44 95 GLU A CA 1
ATOM 716 C C . GLU A 1 95 ? 15.121 4.929 -6.588 1.00 77.44 95 GLU A C 1
ATOM 718 O O . GLU A 1 95 ? 14.295 4.691 -5.702 1.00 77.44 95 GLU A O 1
ATOM 723 N N . TYR A 1 96 ? 16.417 4.628 -6.476 1.00 73.56 96 TYR A N 1
ATOM 724 C CA . TYR A 1 96 ? 16.969 3.863 -5.357 1.00 73.56 96 TYR A CA 1
ATOM 725 C C . TYR A 1 96 ? 16.545 4.451 -4.004 1.00 73.56 96 TYR A C 1
ATOM 727 O O . TYR A 1 96 ? 16.823 5.617 -3.718 1.00 73.56 96 TYR A O 1
ATOM 735 N N . VAL A 1 97 ? 15.883 3.636 -3.171 1.00 70.38 97 VAL A N 1
ATOM 736 C CA . VAL A 1 97 ? 15.478 3.973 -1.785 1.00 70.38 97 VAL A CA 1
ATOM 737 C C . VAL A 1 97 ? 14.459 5.128 -1.705 1.00 70.38 97 VAL A C 1
ATOM 739 O O . VAL A 1 97 ? 14.129 5.618 -0.624 1.00 70.38 97 VAL A O 1
ATOM 742 N N . ALA A 1 98 ? 13.867 5.544 -2.825 1.00 79.31 98 ALA A N 1
ATOM 743 C CA . ALA A 1 98 ? 12.783 6.516 -2.803 1.00 79.31 98 ALA A CA 1
ATOM 744 C C . ALA A 1 98 ? 11.508 5.899 -2.203 1.00 79.31 98 ALA A C 1
ATOM 746 O O . ALA A 1 98 ? 11.140 4.766 -2.519 1.00 79.31 98 ALA A O 1
ATOM 747 N N . LEU A 1 99 ? 10.809 6.654 -1.350 1.00 82.12 99 LEU A N 1
ATOM 748 C CA . LEU A 1 99 ? 9.481 6.281 -0.862 1.00 82.12 99 LEU A CA 1
ATOM 749 C C . LEU A 1 99 ? 8.454 6.543 -1.964 1.00 82.12 99 LEU A C 1
ATOM 751 O O . LEU A 1 99 ? 7.942 7.652 -2.087 1.00 82.12 99 LEU A O 1
ATOM 755 N N . LYS A 1 100 ? 8.187 5.520 -2.776 1.00 84.81 100 LYS A N 1
ATOM 756 C CA . LYS A 1 100 ? 7.249 5.604 -3.905 1.00 84.81 100 LYS A CA 1
ATOM 757 C C . LYS A 1 100 ? 5.860 5.069 -3.564 1.00 84.81 100 LYS A C 1
ATOM 759 O O . LYS A 1 100 ? 4.894 5.394 -4.251 1.00 84.81 100 LYS A O 1
ATOM 764 N N . PHE A 1 101 ? 5.748 4.259 -2.510 1.00 92.00 101 PHE A N 1
ATOM 765 C CA . PHE A 1 101 ? 4.485 3.685 -2.058 1.00 92.00 101 PHE A CA 1
ATOM 766 C C . PHE A 1 101 ? 4.247 3.966 -0.576 1.00 92.00 101 PHE A C 1
ATOM 768 O O . PHE A 1 101 ? 5.085 3.624 0.259 1.00 92.00 101 PHE A O 1
ATOM 775 N N . SER A 1 102 ? 3.087 4.526 -0.233 1.00 92.25 102 SER A N 1
ATOM 776 C CA . SER A 1 102 ? 2.697 4.735 1.165 1.00 92.25 102 SER A CA 1
ATOM 777 C C . SER A 1 102 ? 1.218 4.437 1.397 1.00 92.25 102 SER A C 1
ATOM 779 O O . SER A 1 102 ? 0.359 4.855 0.622 1.00 92.25 102 SER A O 1
ATOM 781 N N . ILE A 1 103 ? 0.905 3.713 2.470 1.00 93.12 103 ILE A N 1
ATOM 782 C CA . ILE A 1 103 ? -0.462 3.515 2.961 1.00 93.12 103 ILE A CA 1
ATOM 783 C C . ILE A 1 103 ? -0.468 3.788 4.457 1.00 93.12 103 ILE A C 1
ATOM 785 O O . ILE A 1 103 ? 0.068 3.002 5.242 1.00 93.12 103 ILE A O 1
ATOM 789 N N . THR A 1 104 ? -1.092 4.890 4.853 1.00 92.38 104 THR A N 1
ATOM 790 C CA . THR A 1 104 ? -1.138 5.316 6.246 1.00 92.38 104 THR A CA 1
ATOM 791 C C . THR A 1 104 ? -2.552 5.593 6.726 1.00 92.38 104 THR A C 1
ATOM 793 O O . THR A 1 104 ? -3.392 6.105 5.984 1.00 92.38 104 THR A O 1
ATOM 796 N N . SER A 1 105 ? -2.812 5.248 7.984 1.00 90.56 105 SER A N 1
ATOM 797 C CA . SER A 1 105 ? -4.046 5.586 8.691 1.00 90.56 105 SER A CA 1
ATOM 798 C C . SER A 1 105 ? -3.748 6.116 10.091 1.00 90.56 105 SER A C 1
ATOM 800 O O . SER A 1 105 ? -2.625 5.976 10.595 1.00 90.56 105 SER A O 1
ATOM 802 N N . ALA A 1 106 ? -4.725 6.770 10.718 1.00 88.62 106 ALA A N 1
ATOM 803 C CA . ALA A 1 106 ? -4.543 7.303 12.062 1.00 88.62 106 ALA A CA 1
ATOM 804 C C . ALA A 1 106 ? -5.040 6.347 13.147 1.00 88.62 106 ALA A C 1
ATOM 806 O O . ALA A 1 106 ? -4.347 6.203 14.145 1.00 88.62 106 ALA A O 1
ATOM 807 N N . THR A 1 107 ? -6.207 5.714 12.970 1.00 88.50 107 THR A N 1
ATOM 808 C CA . THR A 1 107 ? -6.909 5.006 14.062 1.00 88.50 107 THR A CA 1
ATOM 809 C C . THR A 1 107 ? -7.001 3.492 13.875 1.00 88.50 107 THR A C 1
ATOM 811 O O . THR A 1 107 ? -6.992 2.736 14.848 1.00 88.50 107 THR A O 1
ATOM 814 N N . SER A 1 108 ? -7.111 3.011 12.636 1.00 90.56 108 SER A N 1
ATOM 815 C CA . SER A 1 108 ? -7.137 1.573 12.354 1.00 90.56 108 SER A CA 1
ATOM 816 C C . SER A 1 108 ? -6.641 1.255 10.954 1.00 90.56 108 SER A C 1
ATOM 818 O O . SER A 1 108 ? -6.839 2.028 10.015 1.00 90.56 108 SER A O 1
ATOM 820 N N . TRP A 1 109 ? -6.029 0.085 10.795 1.00 94.19 109 TRP A N 1
ATOM 821 C CA . TRP A 1 109 ? -5.585 -0.421 9.501 1.00 94.19 109 TRP A CA 1
ATOM 822 C C . TRP A 1 109 ? -5.900 -1.910 9.393 1.00 94.19 109 TRP A C 1
ATOM 824 O O . TRP A 1 109 ? -5.383 -2.713 10.175 1.00 94.19 109 TRP A O 1
ATOM 834 N N . TYR A 1 110 ? -6.751 -2.275 8.435 1.00 95.44 110 TYR A N 1
ATOM 835 C CA . TYR A 1 110 ? -7.145 -3.656 8.190 1.00 95.44 110 TYR A CA 1
ATOM 836 C C . TYR A 1 110 ? -7.078 -4.026 6.711 1.00 95.44 110 TYR A C 1
ATOM 838 O O . TYR A 1 110 ? -7.630 -3.339 5.849 1.00 95.44 110 TYR A O 1
ATOM 846 N N . ASN A 1 111 ? -6.471 -5.177 6.432 1.00 97.44 111 ASN A N 1
ATOM 847 C CA . ASN A 1 111 ? -6.485 -5.813 5.125 1.00 97.44 111 ASN A CA 1
ATOM 848 C C . ASN A 1 111 ? -6.876 -7.291 5.235 1.00 97.44 111 ASN A C 1
ATOM 850 O O . ASN A 1 111 ? -6.175 -8.059 5.880 1.00 97.44 111 ASN A O 1
ATOM 854 N N . SER A 1 112 ? -7.926 -7.706 4.532 1.00 97.69 112 SER A N 1
ATOM 855 C CA . SER A 1 112 ? -8.233 -9.118 4.220 1.00 97.69 112 SER A CA 1
ATOM 856 C C . SER A 1 112 ? -8.184 -9.410 2.717 1.00 97.69 112 SER A C 1
ATOM 858 O O . SER A 1 112 ? -8.297 -10.557 2.292 1.00 97.69 112 SER A O 1
ATOM 860 N N . GLY A 1 113 ? -8.003 -8.366 1.910 1.00 95.69 113 GLY A N 1
ATOM 861 C CA . GLY A 1 113 ? -7.897 -8.448 0.468 1.00 95.69 113 GLY A CA 1
ATOM 862 C C . GLY A 1 113 ? -6.461 -8.638 -0.022 1.00 95.69 113 GLY A C 1
ATOM 863 O O . GLY A 1 113 ? -5.590 -9.182 0.663 1.00 95.69 113 GLY A O 1
ATOM 864 N N . LYS A 1 114 ? -6.197 -8.165 -1.241 1.00 96.25 114 LYS A N 1
ATOM 865 C CA . LYS A 1 114 ? -4.887 -8.278 -1.892 1.00 96.25 114 LYS A CA 1
ATOM 866 C C . LYS A 1 114 ? -4.283 -6.914 -2.193 1.00 96.25 114 LYS A C 1
ATOM 868 O O . LYS A 1 114 ? -4.932 -6.091 -2.830 1.00 96.25 114 LYS A O 1
ATOM 873 N N . PHE A 1 115 ? -3.013 -6.740 -1.851 1.00 96.56 115 PHE A N 1
ATOM 874 C CA . PHE A 1 115 ? -2.151 -5.679 -2.356 1.00 96.56 115 PHE A CA 1
ATOM 875 C C . PHE A 1 115 ? -1.132 -6.221 -3.349 1.00 96.56 115 PHE A C 1
ATOM 877 O O . PHE A 1 115 ? -0.566 -7.298 -3.156 1.00 96.56 115 PHE A O 1
ATOM 884 N N . ILE A 1 116 ? -0.857 -5.446 -4.392 1.00 96.00 116 ILE A N 1
ATOM 885 C CA . ILE A 1 116 ? 0.262 -5.669 -5.301 1.00 96.00 116 ILE A CA 1
ATOM 886 C C . ILE A 1 116 ? 1.005 -4.350 -5.459 1.00 96.00 116 ILE A C 1
ATOM 888 O O . ILE A 1 116 ? 0.428 -3.385 -5.949 1.00 96.00 116 ILE A O 1
ATOM 892 N N . PHE A 1 117 ? 2.278 -4.344 -5.086 1.00 95.62 117 PHE A N 1
ATOM 893 C CA . PHE A 1 117 ? 3.215 -3.258 -5.341 1.00 95.62 117 PHE A CA 1
ATOM 894 C C . PHE A 1 117 ? 4.187 -3.711 -6.425 1.00 95.62 117 PHE A C 1
ATOM 896 O O . PHE A 1 117 ? 4.756 -4.807 -6.340 1.00 95.62 117 PHE A O 1
ATOM 903 N N . PHE A 1 118 ? 4.318 -2.913 -7.479 1.00 93.25 118 PHE A N 1
ATOM 904 C CA . PHE A 1 118 ? 5.080 -3.283 -8.661 1.00 93.25 118 PHE A CA 1
ATOM 905 C C . PHE A 1 118 ? 5.849 -2.093 -9.233 1.00 93.25 118 PHE A C 1
ATOM 907 O O . PHE A 1 118 ? 5.272 -1.051 -9.541 1.00 93.25 118 PHE A O 1
ATOM 914 N N . VAL A 1 119 ? 7.147 -2.286 -9.440 1.00 92.25 119 VAL A N 1
ATOM 915 C CA . VAL A 1 119 ? 8.006 -1.359 -10.183 1.00 92.25 119 VAL A CA 1
ATOM 916 C C . VAL A 1 119 ? 8.510 -2.075 -11.433 1.00 92.25 119 VAL A C 1
ATOM 918 O O . VAL A 1 119 ? 9.137 -3.127 -11.316 1.00 92.25 119 VAL A O 1
ATOM 921 N N . ALA A 1 120 ? 8.228 -1.537 -12.625 1.00 88.81 120 ALA A N 1
ATOM 922 C CA . ALA A 1 120 ? 8.577 -2.210 -13.883 1.00 88.81 120 ALA A CA 1
ATOM 923 C C . ALA A 1 120 ? 10.085 -2.233 -14.158 1.00 88.81 120 ALA A C 1
ATOM 925 O O . ALA A 1 120 ? 10.625 -3.256 -14.583 1.00 88.81 120 ALA A O 1
ATOM 926 N N . HIS A 1 121 ? 10.750 -1.098 -13.946 1.00 86.25 121 HIS A N 1
ATOM 927 C CA . HIS A 1 121 ? 12.145 -0.874 -14.307 1.00 86.25 121 HIS A CA 1
ATOM 928 C C . HIS A 1 121 ? 12.870 -0.040 -13.244 1.00 86.25 121 HIS A C 1
ATOM 930 O O . HIS A 1 121 ? 12.248 0.619 -12.413 1.00 86.25 121 HIS A O 1
ATOM 936 N N . GLY A 1 122 ? 14.200 -0.021 -13.314 1.00 85.38 122 GLY A N 1
ATOM 937 C CA . GLY A 1 122 ? 15.030 0.756 -12.397 1.00 85.38 122 GLY A CA 1
ATOM 938 C C . GLY A 1 122 ? 15.236 0.071 -11.048 1.00 85.38 122 GLY A C 1
ATOM 939 O O . GLY A 1 122 ? 15.137 -1.151 -10.926 1.00 85.38 122 GLY A O 1
ATOM 940 N N . GLU A 1 123 ? 15.567 0.883 -10.054 1.00 88.94 123 GLU A N 1
ATOM 941 C CA . GLU A 1 123 ? 16.018 0.432 -8.739 1.00 88.94 123 GLU A CA 1
ATOM 942 C C . GLU A 1 123 ? 14.854 0.038 -7.820 1.00 88.94 123 GLU A C 1
ATOM 944 O O . GLU A 1 123 ? 13.702 0.419 -8.044 1.00 88.94 123 GLU A O 1
ATOM 949 N N . ILE A 1 124 ? 15.163 -0.708 -6.756 1.00 89.94 124 ILE A N 1
ATOM 950 C CA . ILE A 1 124 ? 14.191 -1.058 -5.712 1.00 89.94 124 ILE A CA 1
ATOM 951 C C . ILE A 1 124 ? 13.731 0.216 -4.986 1.00 89.94 124 ILE A C 1
ATOM 953 O O . ILE A 1 124 ? 14.542 1.067 -4.609 1.00 89.94 124 ILE A O 1
ATOM 957 N N . VAL A 1 125 ? 12.422 0.312 -4.743 1.00 92.25 125 VAL A N 1
ATOM 958 C CA . VAL A 1 125 ? 11.782 1.445 -4.051 1.00 92.25 125 VAL A CA 1
ATOM 959 C C . VAL A 1 125 ? 11.212 1.037 -2.700 1.00 92.25 125 VAL A C 1
ATOM 961 O O . VAL A 1 125 ? 10.851 -0.123 -2.496 1.00 92.25 125 VAL A O 1
ATOM 964 N N . ASN A 1 126 ? 11.068 2.001 -1.795 1.00 94.62 126 ASN A N 1
ATOM 965 C CA . ASN A 1 126 ? 10.519 1.772 -0.466 1.00 94.62 126 ASN A CA 1
ATOM 966 C C . ASN A 1 126 ? 8.984 1.796 -0.463 1.00 94.62 126 ASN A C 1
ATOM 968 O O . ASN A 1 126 ? 8.349 2.665 -1.073 1.00 94.62 126 ASN A O 1
ATOM 972 N N . LEU A 1 127 ? 8.417 0.870 0.306 1.00 95.31 127 LEU A N 1
ATOM 973 C CA . LEU A 1 127 ? 7.028 0.824 0.738 1.00 95.31 127 LEU A CA 1
ATOM 974 C C . LEU A 1 127 ? 6.934 1.175 2.225 1.00 95.31 127 LEU A C 1
ATOM 976 O O . LEU A 1 127 ? 7.617 0.580 3.060 1.00 95.31 127 LEU A O 1
ATOM 980 N N . GLN A 1 128 ? 6.017 2.081 2.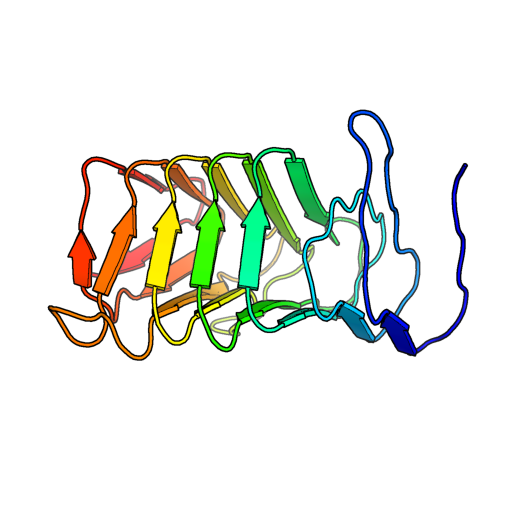554 1.00 95.38 128 GLN A N 1
ATOM 981 C CA . GLN A 1 128 ? 5.586 2.355 3.919 1.00 95.38 128 GLN A CA 1
ATOM 982 C C . GLN A 1 128 ? 4.137 1.905 4.122 1.00 95.38 128 GLN A C 1
ATOM 984 O O . GLN A 1 128 ? 3.234 2.348 3.415 1.00 95.38 128 GLN A O 1
ATOM 989 N N . ILE A 1 129 ? 3.907 1.069 5.133 1.00 95.19 129 ILE A N 1
ATOM 990 C CA . ILE A 1 129 ? 2.571 0.768 5.656 1.00 95.19 129 ILE A CA 1
ATOM 991 C C . ILE A 1 129 ? 2.593 1.094 7.142 1.00 95.19 129 ILE A C 1
ATOM 993 O O . ILE A 1 129 ? 3.470 0.606 7.853 1.00 95.19 129 ILE A O 1
ATOM 997 N N . TYR A 1 130 ? 1.675 1.946 7.599 1.00 92.56 130 TYR A N 1
ATOM 998 C CA . TYR A 1 130 ? 1.719 2.448 8.970 1.00 92.56 130 TYR A CA 1
ATOM 999 C C . TYR A 1 130 ? 0.345 2.864 9.510 1.00 92.56 130 TYR A C 1
ATOM 1001 O O . TYR A 1 130 ? -0.446 3.490 8.810 1.00 92.56 130 TYR A O 1
ATOM 1009 N N . CYS A 1 131 ? 0.085 2.582 10.784 1.00 91.44 131 CYS A N 1
ATOM 1010 C CA . CYS A 1 131 ? -1.068 3.090 11.530 1.00 91.44 131 CYS A CA 1
ATOM 1011 C C . CYS A 1 131 ? -0.551 3.906 12.720 1.00 91.44 131 CYS A C 1
ATOM 1013 O O . CYS A 1 131 ? 0.291 3.408 13.458 1.00 91.44 131 CYS A O 1
ATOM 1015 N N . HIS A 1 132 ? -1.015 5.143 12.916 1.00 85.12 132 HIS A N 1
ATOM 1016 C CA . HIS A 1 132 ? -0.445 6.029 13.944 1.00 85.12 132 HIS A CA 1
ATOM 1017 C C . HIS A 1 132 ? -0.928 5.721 15.373 1.00 85.12 132 HIS A C 1
ATOM 1019 O O . HIS A 1 132 ? -0.195 5.965 16.329 1.00 85.12 132 HIS A O 1
ATOM 1025 N N . ALA A 1 133 ? -2.143 5.200 15.554 1.00 74.50 133 ALA A N 1
ATOM 1026 C CA . ALA A 1 133 ? -2.699 4.894 16.869 1.00 74.50 133 ALA A CA 1
ATOM 1027 C C . ALA A 1 133 ? -3.751 3.779 16.780 1.00 74.50 133 ALA A C 1
ATOM 1029 O O . ALA A 1 133 ? -4.882 4.020 16.381 1.00 74.50 133 ALA A O 1
ATOM 1030 N N . GLY A 1 134 ? -3.405 2.559 17.198 1.00 55.03 134 GLY A N 1
ATOM 1031 C CA . GLY A 1 134 ? -4.390 1.503 17.430 1.00 55.03 134 GLY A CA 1
ATOM 1032 C C . GLY A 1 134 ? -4.990 1.603 18.844 1.00 55.03 134 GLY A C 1
ATOM 1033 O O . GLY A 1 134 ? -4.281 1.972 19.779 1.00 55.03 134 GLY A O 1
ATOM 1034 N N . PRO A 1 135 ? -6.266 1.233 19.066 1.00 49.94 135 PRO A N 1
ATOM 1035 C CA . PRO A 1 135 ? -6.919 1.300 20.382 1.00 49.94 135 PRO A CA 1
ATOM 1036 C C . PRO A 1 135 ? -6.389 0.303 21.435 1.00 49.94 135 PRO A C 1
ATOM 1038 O O . PRO A 1 135 ? -6.891 0.296 22.559 1.00 49.94 135 PRO A O 1
ATOM 1041 N N . ARG A 1 136 ? -5.424 -0.565 21.097 1.00 52.41 136 ARG A N 1
ATOM 1042 C CA . ARG A 1 136 ? -4.845 -1.566 22.021 1.00 52.41 136 ARG A CA 1
ATOM 1043 C C . ARG A 1 136 ? -3.322 -1.633 21.981 1.00 52.41 136 ARG A C 1
ATOM 1045 O O . ARG A 1 136 ? -2.724 -1.796 23.034 1.00 52.41 136 ARG A O 1
ATOM 1052 N N . ASP A 1 137 ? -2.728 -1.405 20.812 1.00 55.84 137 ASP A N 1
ATOM 1053 C CA . ASP A 1 137 ? -1.284 -1.376 20.609 1.00 55.84 137 ASP A CA 1
ATOM 1054 C C . ASP A 1 137 ? -0.935 -0.197 19.700 1.00 55.84 137 ASP A C 1
ATOM 1056 O O . ASP A 1 137 ? -1.465 -0.074 18.588 1.00 55.84 137 ASP A O 1
ATOM 1060 N N . PHE A 1 138 ? -0.059 0.692 20.176 1.00 64.94 138 PHE A N 1
ATOM 1061 C CA . PHE A 1 138 ? 0.495 1.755 19.343 1.00 64.94 138 PHE A CA 1
ATOM 1062 C C . PHE A 1 138 ? 1.163 1.126 18.117 1.00 64.94 138 PHE A C 1
ATOM 1064 O O . PHE A 1 138 ? 1.896 0.145 18.240 1.00 64.94 138 PHE A O 1
ATOM 1071 N N . ASN A 1 139 ? 0.925 1.704 16.942 1.00 78.88 139 ASN A N 1
ATOM 1072 C CA . ASN A 1 139 ? 1.579 1.307 15.699 1.00 78.88 139 ASN A CA 1
ATOM 1073 C C . ASN A 1 139 ? 1.346 -0.159 15.307 1.00 78.88 139 ASN A C 1
ATOM 1075 O O . ASN A 1 139 ? 2.299 -0.853 14.953 1.00 78.88 139 ASN A O 1
ATOM 1079 N N . SER A 1 140 ? 0.099 -0.632 15.362 1.00 89.88 140 SER A N 1
ATOM 1080 C CA . SER A 1 140 ? -0.292 -1.955 14.862 1.00 89.88 140 SER A CA 1
ATOM 1081 C C . SER A 1 140 ? -1.156 -1.854 13.606 1.00 89.88 140 SER A C 1
ATOM 1083 O O . SER A 1 140 ? -2.058 -1.017 13.499 1.00 89.88 140 SER A O 1
ATOM 1085 N N . ILE A 1 141 ? -0.880 -2.731 12.649 1.00 94.00 141 ILE A N 1
ATOM 1086 C CA . ILE A 1 141 ? -1.718 -2.994 11.485 1.00 94.00 141 ILE A CA 1
ATOM 1087 C C . ILE A 1 141 ? -2.175 -4.449 11.533 1.00 94.00 141 ILE A C 1
ATOM 1089 O O . ILE A 1 141 ? -1.441 -5.318 12.002 1.00 94.00 141 ILE A O 1
ATOM 1093 N N . ARG A 1 142 ? -3.361 -4.741 10.995 1.00 95.88 142 ARG A N 1
ATOM 1094 C CA . ARG A 1 142 ? -3.832 -6.120 10.851 1.00 95.88 142 ARG A CA 1
ATOM 1095 C C . ARG A 1 142 ? -3.933 -6.522 9.383 1.00 95.88 142 ARG A C 1
ATOM 1097 O O . ARG A 1 142 ? -4.729 -5.965 8.628 1.00 95.88 142 ARG A O 1
ATOM 1104 N N . ASN A 1 143 ? -3.157 -7.524 8.991 1.00 97.19 143 ASN A N 1
ATOM 1105 C CA . ASN A 1 143 ? -3.156 -8.131 7.669 1.00 97.19 143 ASN A CA 1
ATOM 1106 C C . ASN A 1 143 ? -3.578 -9.607 7.757 1.00 97.19 143 ASN A C 1
ATOM 1108 O O . ASN A 1 143 ? -2.780 -10.482 8.076 1.00 97.19 143 ASN A O 1
ATOM 1112 N N . ASP A 1 144 ? -4.830 -9.884 7.408 1.00 98.44 144 ASP A N 1
ATOM 1113 C CA . ASP A 1 144 ? -5.371 -11.229 7.175 1.00 98.44 144 ASP A CA 1
ATOM 1114 C C . ASP A 1 144 ? -5.355 -11.615 5.678 1.00 98.44 144 ASP A C 1
ATOM 1116 O O . ASP A 1 144 ? -5.752 -12.718 5.312 1.00 98.44 144 ASP A O 1
ATOM 1120 N N . GLY A 1 145 ? -4.912 -10.703 4.805 1.00 98.06 145 GLY A N 1
ATOM 1121 C CA . GLY A 1 145 ? -4.864 -10.873 3.354 1.00 98.06 145 GLY A CA 1
ATOM 1122 C C . GLY A 1 145 ? -3.458 -11.116 2.796 1.00 98.06 145 GLY A C 1
ATOM 1123 O O . GLY A 1 145 ? -2.561 -11.617 3.474 1.00 98.06 145 GLY A O 1
ATOM 1124 N N . VAL A 1 146 ? -3.250 -10.740 1.532 1.00 98.19 146 VAL A N 1
ATOM 1125 C CA . VAL A 1 146 ? -1.972 -10.935 0.823 1.00 98.19 146 VAL A CA 1
ATOM 1126 C C . VAL A 1 146 ? -1.354 -9.599 0.431 1.00 98.19 146 VAL A C 1
ATOM 1128 O O . VAL A 1 146 ? -2.011 -8.777 -0.204 1.00 98.19 146 VAL A O 1
ATOM 1131 N N . VAL A 1 147 ? -0.068 -9.417 0.721 1.00 98.19 147 VAL A N 1
ATOM 1132 C CA . VAL A 1 147 ? 0.741 -8.285 0.250 1.00 98.19 147 VAL A CA 1
ATOM 1133 C C . VAL A 1 147 ? 1.816 -8.796 -0.703 1.00 98.19 147 VAL A C 1
ATOM 1135 O O . VAL A 1 147 ? 2.685 -9.554 -0.293 1.00 98.19 147 VAL A O 1
ATOM 1138 N N . CYS A 1 148 ? 1.778 -8.412 -1.978 1.00 98.12 148 CYS A N 1
ATOM 1139 C CA . CYS A 1 148 ? 2.782 -8.815 -2.966 1.00 98.12 148 CYS A CA 1
ATOM 1140 C C . CYS A 1 148 ? 3.779 -7.681 -3.238 1.00 98.12 148 CYS A C 1
ATOM 1142 O O . CYS A 1 148 ? 3.366 -6.600 -3.658 1.00 98.12 148 CYS A O 1
ATOM 1144 N N . LEU A 1 149 ? 5.076 -7.951 -3.079 1.00 97.69 149 LEU A N 1
ATOM 1145 C CA . LEU A 1 149 ? 6.165 -7.003 -3.338 1.00 97.69 149 LEU A CA 1
ATOM 1146 C C . LEU A 1 149 ? 6.938 -7.416 -4.595 1.00 97.69 149 LEU A C 1
ATOM 1148 O O . LEU A 1 149 ? 7.530 -8.493 -4.623 1.00 97.69 149 LEU A O 1
ATOM 1152 N N . ASN A 1 150 ? 6.958 -6.573 -5.629 1.00 96.19 150 ASN A N 1
ATOM 1153 C CA . ASN A 1 150 ? 7.776 -6.773 -6.829 1.00 96.19 150 ASN A CA 1
ATOM 1154 C C . ASN A 1 150 ? 8.657 -5.547 -7.047 1.00 96.19 150 ASN A C 1
ATOM 1156 O O . ASN A 1 150 ? 8.143 -4.439 -7.222 1.00 96.19 150 ASN A O 1
ATOM 1160 N N . ASN A 1 151 ? 9.972 -5.758 -7.017 1.00 94.75 151 ASN A N 1
ATOM 1161 C CA . ASN A 1 151 ? 10.983 -4.704 -7.087 1.00 94.75 151 ASN A CA 1
ATOM 1162 C C . ASN A 1 151 ? 10.692 -3.554 -6.097 1.00 94.75 151 ASN A C 1
ATOM 1164 O O . ASN A 1 151 ? 10.798 -2.370 -6.399 1.00 94.75 151 ASN A O 1
ATOM 1168 N N . THR A 1 152 ? 10.221 -3.943 -4.912 1.00 94.81 152 THR A N 1
ATOM 1169 C CA . THR A 1 152 ? 9.775 -3.071 -3.824 1.00 94.81 152 THR A CA 1
ATOM 1170 C C . THR A 1 152 ? 10.310 -3.654 -2.524 1.00 94.81 152 THR A C 1
ATOM 1172 O O . THR A 1 152 ? 10.255 -4.873 -2.332 1.00 94.81 152 THR A O 1
ATOM 1175 N N . THR A 1 153 ? 10.797 -2.802 -1.631 1.00 96.38 153 THR A N 1
ATOM 1176 C CA . THR A 1 153 ? 11.231 -3.188 -0.291 1.00 96.38 153 THR A CA 1
ATOM 1177 C C . THR A 1 153 ? 10.268 -2.661 0.760 1.00 96.38 153 THR A C 1
ATOM 1179 O O . THR A 1 153 ? 9.850 -1.503 0.710 1.00 96.38 153 THR A O 1
ATOM 1182 N N . TRP A 1 154 ? 9.906 -3.509 1.717 1.00 96.56 154 TRP A N 1
ATOM 1183 C CA . TRP A 1 154 ? 9.161 -3.101 2.899 1.00 96.56 154 TRP A CA 1
ATOM 1184 C C . TRP A 1 154 ? 10.028 -3.289 4.140 1.00 96.56 154 TRP A C 1
ATOM 1186 O O . TRP A 1 154 ? 10.328 -4.415 4.538 1.00 96.56 154 TRP A O 1
ATOM 1196 N N . GLN A 1 155 ? 10.420 -2.172 4.750 1.00 95.19 155 GLN A N 1
ATOM 1197 C CA . GLN A 1 155 ? 11.019 -2.161 6.079 1.00 95.19 155 GLN A CA 1
ATOM 1198 C C . GLN A 1 155 ? 9.903 -2.015 7.113 1.00 95.19 155 GLN A C 1
ATOM 1200 O O . GLN A 1 155 ? 9.305 -0.946 7.254 1.00 95.19 155 GLN A O 1
ATOM 1205 N N . VAL A 1 156 ? 9.592 -3.109 7.801 1.00 92.38 156 VAL A N 1
ATOM 1206 C CA . VAL A 1 156 ? 8.495 -3.175 8.762 1.00 92.38 156 VAL A CA 1
ATOM 1207 C C . VAL A 1 156 ? 8.877 -2.375 10.006 1.00 92.38 156 VAL A C 1
ATOM 1209 O O . VAL A 1 156 ? 9.831 -2.686 10.706 1.00 92.38 156 VAL A O 1
ATOM 1212 N N . ASN A 1 157 ? 8.133 -1.303 10.270 1.00 89.75 157 ASN A N 1
ATOM 1213 C CA . ASN A 1 157 ? 8.312 -0.417 11.426 1.00 89.75 157 ASN A CA 1
ATOM 1214 C C . ASN A 1 157 ? 7.028 -0.300 12.273 1.00 89.75 157 ASN A C 1
ATOM 1216 O O . ASN A 1 157 ? 6.835 0.666 13.012 1.00 89.75 157 ASN A O 1
ATOM 1220 N N . THR A 1 158 ? 6.138 -1.280 12.127 1.00 89.56 158 THR A N 1
ATOM 1221 C CA . THR A 1 158 ? 4.819 -1.381 12.754 1.00 89.56 158 THR A CA 1
ATOM 1222 C C . THR A 1 158 ? 4.592 -2.841 13.143 1.00 89.56 158 THR A C 1
ATOM 1224 O O . THR A 1 158 ? 5.100 -3.740 12.475 1.00 89.56 158 THR A O 1
ATOM 1227 N N . ASN A 1 159 ? 3.837 -3.095 14.208 1.00 91.50 159 ASN A N 1
ATOM 1228 C CA . ASN A 1 159 ? 3.403 -4.450 14.532 1.00 91.50 159 ASN A CA 1
ATOM 1229 C C . ASN A 1 159 ? 2.428 -4.927 13.452 1.00 91.50 159 ASN A C 1
ATOM 1231 O O . ASN A 1 159 ? 1.483 -4.213 13.115 1.00 91.50 159 ASN A O 1
ATOM 1235 N N . VAL A 1 160 ? 2.664 -6.116 12.901 1.00 93.00 160 VAL A N 1
ATOM 1236 C CA . VAL A 1 160 ? 1.803 -6.711 11.874 1.00 93.00 160 VAL A CA 1
ATOM 1237 C C . VAL A 1 160 ? 1.119 -7.932 12.469 1.00 93.00 160 VAL A C 1
ATOM 1239 O O . VAL A 1 160 ? 1.737 -8.984 12.613 1.00 93.00 160 VAL A O 1
ATOM 1242 N N . ASP A 1 161 ? -0.160 -7.785 12.794 1.00 93.62 161 ASP A N 1
ATOM 1243 C CA . ASP A 1 161 ? -1.002 -8.868 13.293 1.00 93.62 161 ASP A CA 1
ATOM 1244 C C . ASP A 1 161 ? -1.800 -9.522 12.163 1.00 93.62 161 ASP A C 1
ATOM 1246 O O . ASP A 1 161 ? -2.078 -8.908 11.132 1.00 93.62 161 ASP A O 1
ATOM 1250 N N . GLY A 1 162 ? -2.262 -10.749 12.394 1.00 94.62 162 GLY A N 1
ATOM 1251 C CA . GLY A 1 162 ? -3.169 -11.461 11.494 1.00 94.62 162 GLY A CA 1
ATOM 1252 C C . GLY A 1 162 ? -2.563 -12.713 10.871 1.00 94.62 162 GLY A C 1
ATOM 1253 O O . GLY A 1 162 ? -1.411 -13.066 11.109 1.00 94.62 162 GLY A O 1
ATOM 1254 N N . ASN A 1 163 ? -3.384 -13.409 10.088 1.00 96.31 163 ASN A N 1
ATOM 1255 C CA . ASN A 1 163 ? -3.034 -14.695 9.465 1.00 96.31 163 ASN A CA 1
ATOM 1256 C C . ASN A 1 163 ? -2.660 -14.566 7.980 1.00 96.31 163 ASN A C 1
ATOM 1258 O O . ASN A 1 163 ? -2.590 -15.569 7.266 1.00 96.31 163 ASN A O 1
ATOM 1262 N N . GLY A 1 164 ? -2.492 -13.336 7.498 1.00 96.50 164 GLY A N 1
ATOM 1263 C CA . GLY A 1 164 ? -2.143 -13.053 6.117 1.00 96.50 164 GLY A CA 1
ATOM 1264 C C . GLY A 1 164 ? -0.691 -13.391 5.789 1.00 96.50 164 GLY A C 1
ATOM 1265 O O . GLY A 1 164 ? 0.068 -13.907 6.608 1.00 96.50 164 GLY A O 1
ATOM 1266 N N . CYS A 1 165 ? -0.279 -13.071 4.565 1.00 96.88 165 CYS A N 1
ATOM 1267 C CA . CYS A 1 165 ? 1.090 -13.299 4.119 1.00 96.88 165 CYS A CA 1
ATOM 1268 C C . CYS A 1 165 ? 1.658 -12.137 3.302 1.00 96.88 165 CYS A C 1
ATOM 1270 O O . CYS A 1 165 ? 0.933 -11.366 2.665 1.00 96.88 165 CYS A O 1
ATOM 1272 N N . VAL A 1 166 ? 2.988 -12.048 3.304 1.00 97.50 166 VAL A N 1
ATOM 1273 C CA . VAL A 1 166 ? 3.760 -11.183 2.410 1.00 97.50 166 VAL A CA 1
ATOM 1274 C C . VAL A 1 166 ? 4.443 -12.073 1.378 1.00 97.50 166 VAL A C 1
ATOM 1276 O O . VAL A 1 166 ? 5.250 -12.933 1.721 1.00 97.50 166 VAL A O 1
ATOM 1279 N N . ALA A 1 167 ? 4.097 -11.891 0.109 1.00 97.62 167 ALA A N 1
ATOM 1280 C CA . ALA A 1 167 ? 4.679 -12.608 -1.013 1.00 97.62 167 ALA A CA 1
ATOM 1281 C C . ALA A 1 167 ? 5.781 -11.761 -1.661 1.00 97.62 167 ALA A C 1
ATOM 1283 O O . ALA A 1 167 ? 5.529 -10.646 -2.125 1.00 97.62 167 ALA A O 1
ATOM 1284 N N . LEU A 1 168 ? 6.990 -12.316 -1.729 1.00 97.62 168 LEU A N 1
ATOM 1285 C CA . LEU A 1 168 ? 8.134 -11.691 -2.386 1.00 97.62 168 LEU A CA 1
ATOM 1286 C C . LEU A 1 168 ? 8.219 -12.174 -3.833 1.00 97.62 168 LEU A C 1
ATOM 1288 O O . LEU A 1 168 ? 8.464 -13.350 -4.095 1.00 97.62 168 LEU A O 1
ATOM 1292 N N . GLY A 1 169 ? 7.971 -11.263 -4.767 1.00 94.00 169 GLY A N 1
ATOM 1293 C CA . GLY A 1 169 ? 8.220 -11.472 -6.185 1.00 94.00 169 GLY A CA 1
ATOM 1294 C C . GLY A 1 169 ? 9.648 -11.092 -6.577 1.00 94.00 169 GLY A C 1
ATOM 1295 O O . GLY A 1 169 ? 10.531 -10.930 -5.734 1.00 94.00 169 GLY A O 1
ATOM 1296 N N . SER A 1 170 ? 9.883 -10.929 -7.880 1.00 93.38 170 SER A N 1
ATOM 1297 C CA . SER A 1 170 ? 11.207 -10.565 -8.402 1.00 93.38 170 SER A CA 1
ATOM 1298 C C . SER A 1 170 ? 11.679 -9.234 -7.811 1.00 93.38 170 SER A C 1
ATOM 1300 O O . SER A 1 170 ? 10.966 -8.238 -7.905 1.00 93.38 170 SER A O 1
ATOM 1302 N N . GLY A 1 171 ? 12.861 -9.219 -7.187 1.00 92.44 171 GLY A N 1
ATOM 1303 C CA . GLY A 1 171 ? 13.423 -8.029 -6.530 1.00 92.44 171 GLY A CA 1
ATOM 1304 C C . GLY A 1 171 ? 12.653 -7.547 -5.292 1.00 92.44 171 GLY A C 1
ATOM 1305 O O . GLY A 1 171 ? 12.949 -6.475 -4.776 1.00 92.44 171 GLY A O 1
ATOM 1306 N N . GLY A 1 172 ? 11.646 -8.295 -4.826 1.00 95.38 172 GLY A N 1
ATOM 1307 C CA . GLY A 1 172 ? 10.916 -7.980 -3.602 1.00 95.38 172 GLY A CA 1
ATOM 1308 C C . GLY A 1 172 ? 11.775 -8.231 -2.365 1.00 95.38 172 GLY A C 1
ATOM 1309 O O . GLY A 1 172 ? 12.434 -9.266 -2.265 1.00 95.38 172 GLY A O 1
ATOM 1310 N N . GLN A 1 173 ? 11.753 -7.301 -1.414 1.00 96.81 173 GLN A N 1
ATOM 1311 C CA . GLN A 1 173 ? 12.511 -7.400 -0.166 1.00 96.81 173 GLN A CA 1
ATOM 1312 C C . GLN A 1 173 ? 11.614 -7.104 1.037 1.00 96.81 173 GLN A C 1
ATOM 1314 O O . GLN A 1 173 ? 10.732 -6.248 0.978 1.00 96.81 173 GLN A O 1
ATOM 1319 N N . LEU A 1 174 ? 11.847 -7.822 2.132 1.00 96.00 174 LEU A N 1
ATOM 1320 C CA . LEU A 1 174 ? 11.165 -7.627 3.406 1.00 96.00 174 LEU A CA 1
ATOM 1321 C C . LEU A 1 174 ? 12.210 -7.607 4.517 1.00 96.00 174 LEU A C 1
ATOM 1323 O O . LEU A 1 174 ? 13.006 -8.540 4.628 1.00 96.00 174 LEU A O 1
ATOM 1327 N N . TYR A 1 175 ? 12.175 -6.558 5.330 1.00 94.69 175 TYR A N 1
ATOM 1328 C CA . TYR A 1 175 ? 13.006 -6.405 6.518 1.00 94.69 175 TYR A CA 1
ATOM 1329 C C . TYR A 1 175 ? 12.090 -6.312 7.734 1.00 94.69 175 TYR A C 1
ATOM 1331 O O . TYR A 1 175 ? 11.209 -5.452 7.764 1.00 94.69 175 TYR A O 1
ATOM 1339 N N . LEU A 1 176 ? 12.283 -7.231 8.681 1.00 87.00 176 LEU A N 1
ATOM 1340 C CA . LEU A 1 176 ? 11.510 -7.355 9.919 1.00 87.00 176 LEU A CA 1
ATOM 1341 C C . LEU A 1 176 ? 12.218 -6.672 11.089 1.00 87.00 176 LEU A C 1
ATOM 1343 O O . LEU A 1 176 ? 13.472 -6.681 11.091 1.00 87.00 176 LEU A O 1
#

Foldseek 3Di:
DEDEDPDQEDEDADDDADPPGEYEYEDHLEYEYQEEHAYPYQAYNEYEYEHAEYEDQEEHEAEPQVDPHWYAYEYEHAAYYYENEEYEYEHNEDDAAAARAEYEYEEAAEYAYEYAYYYNDYAQYEYYYWYQDYPPDGIEYEYQEEYEFYSYEYEDPGHYHHNYDYHYDHNYYYHD

InterPro domains:
  IPR021031 Hyphally-regulated cell wall protein, N-terminal [PF11765] (1-176)

Radius of gyration: 15.36 Å; chains: 1; bounding box: 38×35×41 Å

pLDDT: mean 74.78, std 20.47, range [34.62, 98.44]

Secondary structure (DSSP, 8-state):
-------SEEEES-----TTPPB---S-SEEEESS---B--S--SEEEEEES-EEESSEEEEEETT-SS--EEEEEESSEEEESSEEEEEEEEE-TT-EEEEEEESSEEEESSEEEEEEEEES-EEEEEEES--SSSTTEEEE-SEEEEESEEEE--SEEESS-EEEE-TT-EEE-

Sequence (176 aa):
NTVINNESQFYLGNLAVNPEVFYSVVDTSLFTIMVSVQNQARSCVTIRMTGQEFENSGKVALNSLSMNTTSDCNITVSESFLNTGNIFFGISAGEYVALKFSITSATSWYNSGKFIFFVAHGEIVNLQIYCHAGPRDFNSIRNDGVVCLNNTTWQVNTNVDGNGCVALGSGGQLYL